Protein AF-A0A533ZZ21-F1 (afdb_monomer)

Foldseek 3Di:
DDDPDDDPDPDPPVVVVVVVVPDDPCPVVVVVVVVVVVLVVLLVVLVCLQPDDQDPDPDPVVNVVSVVSNVVSCCCVPPVVVVVVVVVVVVVVVVVVVVVVCVVVVVVVVVVVVVVVVVVVVVPPPDD

Mean predicted aligned error: 11.79 Å

Radius of gyration: 27.81 Å; Cα contacts (8 Å, |Δi|>4): 25; chains: 1; bounding box: 72×26×80 Å

Solvent-accessible surface area (backbone atoms only — not comparable to full-atom values): 7578 Å² total; per-residue (Å²): 135,85,83,80,77,80,73,93,70,90,66,57,68,70,57,52,53,52,53,55,71,70,54,61,87,60,55,63,60,54,53,49,51,56,51,51,57,52,47,56,56,49,52,53,51,29,52,50,57,64,68,51,75,83,78,92,60,94,55,66,66,61,52,52,49,54,51,50,53,33,52,52,29,45,48,43,61,73,54,46,47,57,51,54,54,49,52,54,50,52,52,52,52,49,49,54,52,51,52,53,53,49,50,58,52,50,54,50,53,50,53,53,49,52,55,48,56,52,49,58,62,64,69,69,70,87,84,129

Nearest PDB structures (foldseek):
  8i7o-assembly1_B8  TM=4.234E-01  e=5.615E+00  Mus musculus

Sequence (128 aa):
MNHFIFKDTQESINTIVRKVKSLCPADFSIALDHFMTMQCLSQAKAIALLLQKNIDYKLKEIKMLQTRMRGIARSYLDEYIPKILSLLTDINSFYNFFLSFYRDIYELIHSLNEISDENEKNGSIDNL

pLDDT: mean 80.23, std 16.85, range [33.91, 97.81]

Secondary structure (DSSP, 8-state):
------------HHHHHHHHHH--HHHHHHHHHHHHHHHHHHHHHHHHHHHSPP---S-HHHHHHHHHHHHHHHHIIIIIHHHHHHHHHHHHHHHHHHHHHHHHHHHHHHHHHHHHHHHHHHTTS---

Structure (mmCIF, N/CA/C/O backbone):
data_AF-A0A533ZZ21-F1
#
_entry.id   AF-A0A533ZZ21-F1
#
loop_
_atom_site.group_PDB
_atom_site.id
_atom_site.type_symbol
_atom_site.label_atom_id
_atom_site.label_alt_id
_atom_site.label_comp_id
_atom_site.label_asym_id
_atom_site.label_entity_id
_atom_site.label_seq_id
_atom_site.pdbx_PDB_ins_code
_atom_site.Cartn_x
_atom_site.Cartn_y
_atom_site.Cartn_z
_atom_site.occupancy
_atom_site.B_iso_or_equiv
_atom_site.auth_seq_id
_atom_site.auth_comp_id
_atom_site.auth_asym_id
_atom_site.auth_atom_id
_atom_site.pdbx_PDB_model_num
ATOM 1 N N . MET A 1 1 ? -5.505 -8.942 -19.315 1.00 33.91 1 MET A N 1
ATOM 2 C CA . MET A 1 1 ? -4.516 -8.454 -20.300 1.00 33.91 1 MET A CA 1
ATOM 3 C C . MET A 1 1 ? -4.644 -6.936 -20.347 1.00 33.91 1 MET A C 1
ATOM 5 O O . MET A 1 1 ? -5.588 -6.446 -20.947 1.00 33.91 1 MET A O 1
ATOM 9 N N . ASN A 1 2 ? -3.788 -6.194 -19.638 1.00 35.72 2 ASN A N 1
ATOM 10 C CA . ASN A 1 2 ? -3.772 -4.730 -19.733 1.00 35.72 2 ASN A CA 1
ATOM 11 C C . ASN A 1 2 ? -2.890 -4.349 -20.925 1.00 35.72 2 ASN A C 1
ATOM 13 O O . ASN A 1 2 ? -1.691 -4.620 -20.922 1.00 35.72 2 ASN A O 1
ATOM 17 N N . HIS A 1 3 ? -3.495 -3.787 -21.970 1.00 37.44 3 HIS A N 1
ATOM 18 C CA . HIS A 1 3 ? -2.776 -3.251 -23.122 1.00 37.44 3 HIS A CA 1
ATOM 19 C C . HIS A 1 3 ? -2.144 -1.914 -22.739 1.00 37.44 3 HIS A C 1
ATOM 21 O O . HIS A 1 3 ? -2.774 -0.862 -22.833 1.00 37.44 3 HIS A O 1
ATOM 27 N N . PHE A 1 4 ? -0.889 -1.953 -22.298 1.00 44.44 4 PHE A N 1
ATOM 28 C CA . PHE A 1 4 ? -0.063 -0.755 -22.264 1.00 44.44 4 PHE A CA 1
ATOM 29 C C . PHE A 1 4 ? 0.295 -0.388 -23.706 1.00 44.44 4 PHE A C 1
ATOM 31 O O . PHE A 1 4 ? 1.156 -1.000 -24.330 1.00 44.44 4 PHE A O 1
ATOM 38 N N . ILE A 1 5 ? -0.428 0.588 -24.254 1.00 42.19 5 ILE A N 1
ATOM 39 C CA . ILE A 1 5 ? -0.111 1.201 -25.543 1.00 42.19 5 ILE A CA 1
ATOM 40 C C . ILE A 1 5 ? 1.055 2.159 -25.294 1.00 42.19 5 ILE A C 1
ATOM 42 O O . ILE A 1 5 ? 0.864 3.248 -24.748 1.00 42.19 5 ILE A O 1
ATOM 46 N N . PHE A 1 6 ? 2.266 1.752 -25.671 1.00 47.81 6 PHE A N 1
ATOM 47 C CA . PHE A 1 6 ? 3.399 2.667 -25.736 1.00 47.81 6 PHE A CA 1
ATOM 48 C C . PHE A 1 6 ? 3.134 3.648 -26.879 1.00 47.81 6 PHE A C 1
ATOM 50 O O . PHE A 1 6 ? 3.121 3.271 -28.048 1.00 47.81 6 PHE A O 1
ATOM 57 N N . LYS A 1 7 ? 2.840 4.906 -26.537 1.00 46.84 7 LYS A N 1
ATOM 58 C CA . LYS A 1 7 ? 2.816 5.981 -27.530 1.00 46.84 7 LYS A CA 1
ATOM 59 C C . LYS A 1 7 ? 4.227 6.142 -28.075 1.00 46.84 7 LYS A C 1
ATOM 61 O O . LYS A 1 7 ? 5.172 6.232 -27.297 1.00 46.84 7 LYS A O 1
ATOM 66 N N . ASP A 1 8 ? 4.332 6.214 -29.393 1.00 50.22 8 ASP A N 1
ATOM 67 C CA . ASP A 1 8 ? 5.576 6.516 -30.082 1.00 50.22 8 ASP A CA 1
ATOM 68 C C . ASP A 1 8 ? 5.926 7.988 -29.820 1.00 50.22 8 ASP A C 1
ATOM 70 O O . ASP A 1 8 ? 5.471 8.912 -30.495 1.00 50.22 8 ASP A O 1
ATOM 74 N N . THR A 1 9 ? 6.615 8.231 -28.710 1.00 56.47 9 THR A N 1
ATOM 75 C CA . THR A 1 9 ? 7.111 9.550 -28.334 1.00 56.47 9 THR A CA 1
ATOM 76 C C . THR A 1 9 ? 8.595 9.575 -28.642 1.00 56.47 9 THR A C 1
ATOM 78 O O . THR A 1 9 ? 9.405 9.173 -27.807 1.00 56.47 9 THR A O 1
ATOM 81 N N . GLN A 1 10 ? 8.956 10.058 -29.834 1.00 59.94 10 GLN A N 1
ATOM 82 C CA . GLN A 1 10 ? 10.326 10.472 -30.148 1.00 59.94 10 GLN A CA 1
ATOM 83 C C . GLN A 1 10 ? 10.685 11.707 -29.309 1.00 59.94 10 GLN A C 1
ATOM 85 O O . GLN A 1 10 ? 10.701 12.845 -29.776 1.00 59.94 10 GLN A O 1
ATOM 90 N N . GLU A 1 11 ? 10.920 11.488 -28.020 1.00 70.12 11 GLU A N 1
ATOM 91 C CA . GLU A 1 11 ? 11.514 12.478 -27.138 1.00 70.12 11 GLU A CA 1
ATOM 92 C C . GLU A 1 11 ? 13.015 12.548 -27.442 1.00 70.12 11 GLU A C 1
ATOM 94 O O . GLU A 1 11 ? 13.660 11.533 -27.707 1.00 70.12 11 GLU A O 1
ATOM 99 N N . SER A 1 12 ? 13.596 13.750 -27.431 1.00 76.31 12 SER A N 1
ATOM 100 C CA . SER A 1 12 ? 15.027 13.878 -27.712 1.00 76.31 12 SER A CA 1
ATOM 101 C C . SER A 1 12 ? 15.856 13.112 -26.672 1.00 76.31 12 SER A C 1
ATOM 103 O O . SER A 1 12 ? 15.548 13.148 -25.476 1.00 76.31 12 SER A O 1
ATOM 105 N N . ILE A 1 13 ? 16.956 12.484 -27.100 1.00 73.75 13 ILE A N 1
ATOM 106 C CA . ILE A 1 13 ? 17.881 11.753 -26.211 1.00 73.75 13 ILE A CA 1
ATOM 107 C C . ILE A 1 13 ? 18.331 12.638 -25.037 1.00 73.75 13 ILE A C 1
ATOM 109 O O . ILE A 1 13 ? 18.374 12.192 -23.893 1.00 73.75 13 ILE A O 1
ATOM 113 N N . ASN A 1 14 ? 18.585 13.925 -25.288 1.00 73.12 14 ASN A N 1
ATOM 114 C CA . ASN A 1 14 ? 18.980 14.887 -24.257 1.00 73.12 14 ASN A CA 1
ATOM 115 C C . ASN A 1 14 ? 17.899 15.097 -23.184 1.00 73.12 14 ASN A C 1
ATOM 117 O O . ASN A 1 14 ? 18.227 15.309 -22.013 1.00 73.12 14 ASN A O 1
ATOM 121 N N . THR A 1 15 ? 16.622 15.031 -23.564 1.00 81.19 15 THR A N 1
ATOM 122 C CA . THR A 1 15 ? 15.489 15.099 -22.631 1.00 81.19 15 THR A CA 1
ATOM 123 C C . THR A 1 15 ? 15.433 13.844 -21.764 1.00 81.19 15 THR A C 1
ATOM 125 O O . THR A 1 15 ? 15.334 13.951 -20.541 1.00 81.19 15 THR A O 1
ATOM 128 N N . ILE A 1 16 ? 15.593 12.668 -22.377 1.00 78.06 16 ILE A N 1
ATOM 129 C CA . ILE A 1 16 ? 15.607 11.373 -21.683 1.00 78.06 16 ILE A CA 1
ATOM 130 C C . ILE A 1 16 ? 16.764 11.314 -20.678 1.00 78.06 16 ILE A C 1
ATOM 132 O O . ILE A 1 16 ? 16.544 11.035 -19.501 1.00 78.06 16 ILE A O 1
ATOM 136 N N . VAL A 1 17 ? 17.985 11.659 -21.099 1.00 77.06 17 VAL A N 1
ATOM 137 C CA . VAL A 1 17 ? 19.176 11.664 -20.232 1.00 77.06 17 VAL A CA 1
ATOM 138 C C . VAL A 1 17 ? 18.995 12.609 -19.047 1.00 77.06 17 VAL A C 1
ATOM 140 O O . VAL A 1 17 ? 19.338 12.256 -17.920 1.00 77.06 17 VAL A O 1
ATOM 143 N N . ARG A 1 18 ? 18.438 13.804 -19.272 1.00 80.56 18 ARG A N 1
ATOM 144 C CA . ARG A 1 18 ? 18.164 14.763 -18.193 1.00 80.56 18 ARG A CA 1
ATOM 145 C C . ARG A 1 18 ? 17.153 14.209 -17.192 1.00 80.56 18 ARG A C 1
ATOM 147 O O . ARG A 1 18 ? 17.370 14.329 -15.991 1.00 80.56 18 ARG A O 1
ATOM 154 N N . LYS A 1 19 ? 16.088 13.577 -17.687 1.00 84.25 19 LYS A N 1
ATOM 155 C CA . LYS A 1 19 ? 15.053 12.954 -16.860 1.00 84.25 19 LYS A CA 1
ATOM 156 C C . LYS A 1 19 ? 15.621 11.803 -16.030 1.00 84.25 19 LYS A C 1
ATOM 158 O O . LYS A 1 19 ? 15.430 11.796 -14.821 1.00 84.25 19 LYS A O 1
ATOM 163 N N . VAL A 1 20 ? 16.394 10.900 -16.631 1.00 81.81 20 VAL A N 1
ATOM 164 C CA . VAL A 1 20 ? 17.051 9.795 -15.908 1.00 81.81 20 VAL A CA 1
ATOM 165 C C . VAL A 1 20 ? 18.025 10.322 -14.855 1.00 81.81 20 VAL A C 1
ATOM 167 O O . VAL A 1 20 ? 17.972 9.881 -13.716 1.00 81.81 20 VAL A O 1
ATOM 170 N N . LYS A 1 21 ? 18.856 11.320 -15.186 1.00 80.62 21 LYS A N 1
ATOM 171 C CA . LYS A 1 21 ? 19.786 11.937 -14.221 1.00 80.62 21 LYS A CA 1
ATOM 172 C C . LYS A 1 21 ? 19.084 12.643 -13.060 1.00 80.62 21 LYS A C 1
ATOM 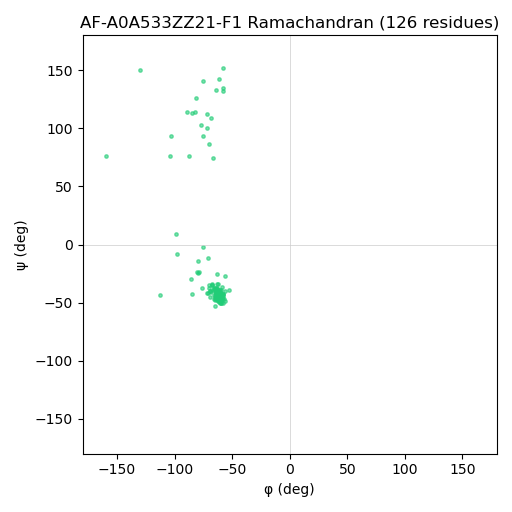174 O O . LYS A 1 21 ? 19.687 12.796 -12.005 1.00 80.62 21 LYS A O 1
ATOM 179 N N . SER A 1 22 ? 17.845 13.097 -13.257 1.00 83.44 22 SER A N 1
ATOM 180 C CA . SER A 1 22 ? 17.041 13.694 -12.186 1.00 83.44 22 SER A CA 1
ATOM 181 C C . SER A 1 22 ? 16.388 12.665 -11.259 1.00 83.44 22 SER A C 1
ATOM 183 O O . SER A 1 22 ? 15.919 13.042 -10.191 1.00 83.44 22 SER A O 1
ATOM 185 N N . LEU A 1 23 ? 16.355 11.384 -11.643 1.00 84.38 23 LEU A N 1
ATOM 186 C CA . LEU A 1 23 ? 15.819 10.308 -10.816 1.00 84.38 23 LEU A CA 1
ATOM 187 C C . LEU A 1 23 ? 16.940 9.740 -9.944 1.00 84.38 23 LEU A C 1
ATOM 189 O O . LEU A 1 23 ? 17.882 9.131 -10.451 1.00 84.38 23 LEU A O 1
ATOM 193 N N . CYS A 1 24 ? 16.837 9.905 -8.627 1.00 84.00 24 CYS A N 1
ATOM 194 C CA . CYS A 1 24 ? 17.720 9.205 -7.705 1.00 84.00 24 CYS A CA 1
ATOM 195 C C . CYS A 1 24 ? 17.195 7.772 -7.492 1.00 84.00 24 CYS A C 1
ATOM 197 O O . CYS A 1 24 ? 16.038 7.603 -7.095 1.00 84.00 24 CYS A O 1
ATOM 199 N N . PRO A 1 25 ? 18.020 6.725 -7.697 1.00 80.19 25 PRO A N 1
ATOM 200 C CA . PRO A 1 25 ? 17.596 5.338 -7.491 1.00 80.19 25 PRO A CA 1
ATOM 201 C C . PRO A 1 25 ? 17.064 5.045 -6.079 1.00 80.19 25 PRO A C 1
ATOM 203 O O . PRO A 1 25 ? 16.248 4.144 -5.904 1.00 80.19 25 PRO A O 1
ATOM 206 N N . ALA A 1 26 ? 17.508 5.804 -5.070 1.00 85.56 26 ALA A N 1
ATOM 207 C CA . ALA A 1 26 ? 17.115 5.601 -3.679 1.00 85.56 26 ALA A CA 1
ATOM 208 C C . ALA A 1 26 ? 15.735 6.191 -3.328 1.00 85.56 26 ALA A C 1
ATOM 210 O O . ALA A 1 26 ? 15.097 5.703 -2.394 1.00 85.56 26 ALA A O 1
ATOM 211 N N . ASP A 1 27 ? 15.253 7.199 -4.065 1.00 85.81 27 ASP A N 1
ATOM 212 C CA . ASP A 1 27 ? 14.062 7.975 -3.679 1.00 85.81 27 ASP A CA 1
ATOM 213 C C . ASP A 1 27 ? 12.814 7.098 -3.560 1.00 85.81 27 ASP A C 1
ATOM 215 O O . ASP A 1 27 ? 12.048 7.221 -2.604 1.00 85.81 27 ASP A O 1
ATOM 219 N N . PHE A 1 28 ? 12.629 6.169 -4.503 1.00 84.19 28 PHE A N 1
ATOM 220 C CA . PHE A 1 28 ? 11.479 5.269 -4.491 1.00 84.19 28 PHE A CA 1
ATOM 221 C C . PHE A 1 28 ? 11.501 4.329 -3.280 1.00 84.19 28 PHE A C 1
ATOM 223 O O . PHE A 1 28 ? 10.488 4.189 -2.596 1.00 84.19 28 PHE A O 1
ATOM 230 N N . SER A 1 29 ? 12.654 3.722 -2.977 1.00 84.06 29 SER A N 1
ATOM 231 C CA . SER A 1 29 ? 12.780 2.803 -1.839 1.00 84.06 29 SER A CA 1
ATOM 232 C C . SER A 1 29 ? 12.555 3.518 -0.508 1.00 84.06 29 SER A C 1
ATOM 234 O O . SER A 1 29 ? 11.877 2.978 0.361 1.00 84.06 29 SER A O 1
ATOM 236 N N . ILE A 1 30 ? 13.090 4.734 -0.355 1.00 89.00 30 ILE A N 1
ATOM 237 C CA . ILE A 1 30 ? 12.921 5.544 0.860 1.00 89.00 30 ILE A CA 1
ATOM 238 C C . ILE A 1 30 ? 11.450 5.932 1.041 1.00 89.00 30 ILE A C 1
ATOM 240 O O . ILE A 1 30 ? 10.892 5.773 2.128 1.00 89.00 30 ILE A O 1
ATOM 244 N N . ALA A 1 31 ? 10.803 6.419 -0.022 1.00 88.31 31 ALA A N 1
ATOM 245 C CA . ALA A 1 31 ? 9.398 6.807 0.028 1.00 88.31 31 ALA A CA 1
ATOM 246 C C . ALA A 1 31 ? 8.487 5.610 0.348 1.00 88.31 31 ALA A C 1
ATOM 248 O O . ALA A 1 31 ? 7.560 5.738 1.153 1.00 88.31 31 ALA A O 1
ATOM 249 N N . LEU A 1 32 ? 8.768 4.447 -0.247 1.00 88.62 32 LEU A N 1
ATOM 250 C CA . LEU A 1 32 ? 8.014 3.222 -0.006 1.00 88.62 32 LEU A CA 1
ATOM 251 C C . LEU A 1 32 ? 8.180 2.724 1.435 1.00 88.62 32 LEU A C 1
ATOM 253 O O . LEU A 1 32 ? 7.179 2.429 2.085 1.00 88.62 32 LEU A O 1
ATOM 257 N N . ASP A 1 33 ? 9.405 2.675 1.958 1.00 88.88 33 ASP A N 1
ATOM 258 C CA . ASP A 1 33 ? 9.671 2.232 3.332 1.00 88.88 33 ASP A CA 1
ATOM 259 C C . ASP A 1 33 ? 8.996 3.141 4.373 1.00 88.88 33 ASP A C 1
ATOM 261 O O . ASP A 1 33 ? 8.302 2.672 5.286 1.00 88.88 33 ASP A O 1
ATOM 265 N N . HIS A 1 34 ? 9.093 4.460 4.174 1.00 91.19 34 HIS A N 1
ATOM 266 C CA . HIS A 1 34 ? 8.396 5.436 5.007 1.00 91.19 34 HIS A CA 1
ATOM 267 C C . HIS A 1 34 ? 6.876 5.223 4.975 1.00 91.19 34 HIS A C 1
ATOM 269 O O . HIS A 1 34 ? 6.221 5.178 6.022 1.00 91.19 34 HIS A O 1
ATOM 275 N N . PHE A 1 35 ? 6.308 5.048 3.778 1.00 90.19 35 PHE A N 1
ATOM 276 C CA . PHE A 1 35 ? 4.882 4.794 3.610 1.00 90.19 35 PHE A CA 1
ATOM 277 C C . PHE A 1 35 ? 4.444 3.509 4.327 1.00 90.19 35 PHE A C 1
ATOM 279 O O . PHE A 1 35 ? 3.469 3.538 5.084 1.00 90.19 35 PHE A O 1
ATOM 286 N N . MET A 1 36 ? 5.176 2.407 4.150 1.00 87.62 36 MET A N 1
ATOM 287 C CA . MET A 1 36 ? 4.854 1.111 4.757 1.00 87.62 36 MET A CA 1
ATOM 288 C C . MET A 1 36 ? 4.937 1.148 6.284 1.00 87.62 36 MET A C 1
ATOM 290 O O . MET A 1 36 ? 4.021 0.673 6.959 1.00 87.62 36 MET A O 1
ATOM 294 N N . THR A 1 37 ? 5.964 1.796 6.837 1.00 89.12 37 THR A N 1
ATOM 295 C CA . THR A 1 37 ? 6.098 2.000 8.289 1.00 89.12 37 THR A CA 1
ATOM 296 C C . THR A 1 37 ? 4.887 2.739 8.865 1.00 89.12 37 THR A C 1
ATOM 298 O O . THR A 1 37 ? 4.329 2.346 9.897 1.00 89.12 37 THR A O 1
ATOM 301 N N . MET A 1 38 ? 4.417 3.777 8.168 1.00 91.00 38 MET A N 1
ATOM 302 C CA . MET A 1 38 ? 3.231 4.532 8.574 1.00 91.00 38 MET A CA 1
ATOM 303 C C . MET A 1 38 ? 1.942 3.702 8.480 1.00 91.00 38 MET A C 1
ATOM 305 O O . MET A 1 38 ? 1.065 3.849 9.342 1.00 91.00 38 MET A O 1
ATOM 309 N N . GLN A 1 39 ? 1.816 2.807 7.492 1.00 92.31 39 GLN A N 1
ATOM 310 C CA . GLN A 1 39 ? 0.657 1.910 7.388 1.00 92.31 39 GLN A CA 1
ATOM 311 C C . GLN A 1 39 ? 0.600 0.904 8.544 1.00 92.31 39 GLN A C 1
ATOM 313 O O . GLN A 1 39 ? -0.464 0.747 9.145 1.00 92.31 39 GLN A O 1
ATOM 318 N N . CYS A 1 40 ? 1.725 0.290 8.926 1.00 89.19 40 CYS A N 1
ATOM 319 C CA . CYS A 1 40 ? 1.783 -0.645 10.058 1.00 89.19 40 CYS A CA 1
ATOM 320 C C . CYS A 1 40 ? 1.266 -0.006 11.358 1.00 89.19 40 CYS A C 1
ATOM 322 O O . CYS A 1 40 ? 0.399 -0.558 12.043 1.00 89.19 40 CYS A O 1
ATOM 324 N N . LEU A 1 41 ? 1.741 1.204 11.674 1.00 92.38 41 LEU A N 1
ATOM 325 C CA . LEU A 1 41 ? 1.292 1.935 12.860 1.00 92.38 41 LEU A CA 1
ATOM 326 C C . LEU A 1 41 ? -0.197 2.309 12.780 1.00 92.38 41 LEU A C 1
ATOM 328 O O . LEU A 1 41 ? -0.910 2.280 13.787 1.00 92.38 41 LEU A O 1
ATOM 332 N N . SER A 1 42 ? -0.674 2.673 11.592 1.00 94.19 42 SER A N 1
ATOM 333 C CA . SER A 1 42 ? -2.063 3.084 11.371 1.00 94.19 42 SER A CA 1
ATOM 334 C C . SER A 1 42 ? -3.035 1.908 11.513 1.00 94.19 42 SER A C 1
ATOM 336 O O . SER A 1 42 ? -4.074 2.053 12.161 1.00 94.19 42 SER A O 1
ATOM 338 N N . GLN A 1 43 ? -2.669 0.723 11.017 1.00 94.88 43 GLN A N 1
ATOM 339 C CA . GLN A 1 43 ? -3.430 -0.515 11.224 1.00 94.88 43 GLN A CA 1
ATOM 340 C C . GLN A 1 43 ? -3.518 -0.886 12.706 1.00 94.88 43 GLN A C 1
ATOM 342 O O . GLN A 1 43 ? -4.612 -1.159 13.204 1.00 94.88 43 GLN A O 1
ATOM 347 N N . ALA A 1 44 ? -2.402 -0.821 13.440 1.00 94.69 44 ALA A N 1
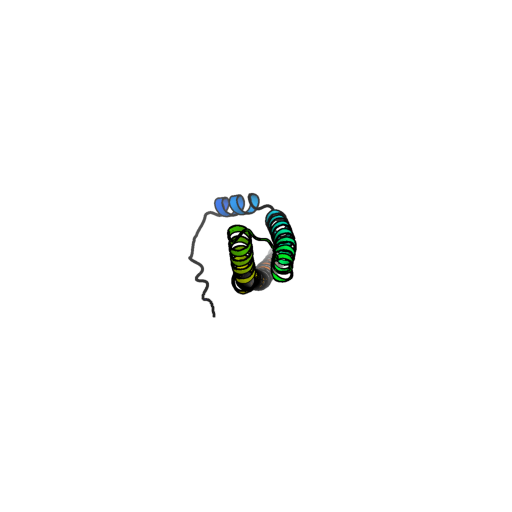ATOM 348 C CA . ALA A 1 44 ? -2.393 -1.100 14.877 1.00 94.69 44 ALA A CA 1
ATOM 349 C C . ALA A 1 44 ? -3.332 -0.156 15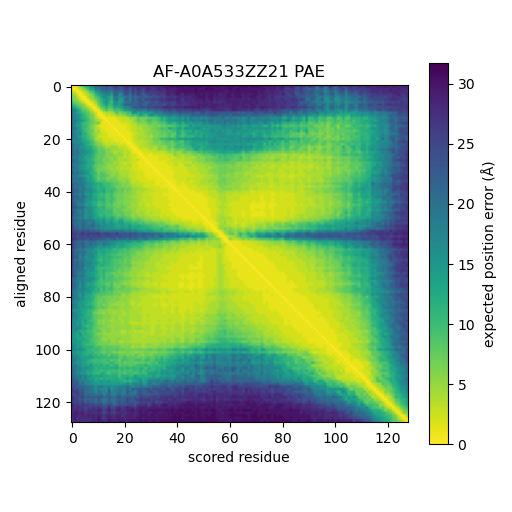.652 1.00 94.69 44 ALA A C 1
ATOM 351 O O . ALA A 1 44 ? -4.109 -0.600 16.501 1.00 94.69 44 ALA A O 1
ATOM 352 N N . LYS A 1 45 ? -3.325 1.143 15.317 1.00 95.81 45 LYS A N 1
ATOM 353 C CA . LYS A 1 45 ? -4.249 2.134 15.897 1.00 95.81 45 LYS A CA 1
ATOM 354 C C . LYS A 1 45 ? -5.709 1.826 15.559 1.00 95.81 45 LYS A C 1
ATOM 356 O O . LYS A 1 45 ? -6.561 1.913 16.442 1.00 95.81 45 LYS A O 1
ATOM 361 N N . ALA A 1 46 ? -6.003 1.452 14.315 1.00 97.31 46 ALA A N 1
ATOM 362 C CA . ALA A 1 46 ? -7.354 1.082 13.898 1.00 97.31 46 ALA A CA 1
ATOM 363 C C . ALA A 1 46 ? -7.865 -0.140 14.678 1.00 97.31 46 ALA A C 1
ATOM 365 O O . ALA A 1 46 ? -8.955 -0.089 15.248 1.00 97.31 46 ALA A O 1
ATOM 366 N N . ILE A 1 47 ? -7.050 -1.192 14.799 1.00 96.81 47 ILE A N 1
ATOM 367 C CA . ILE A 1 47 ? -7.372 -2.388 15.593 1.00 96.81 47 ILE A CA 1
ATOM 368 C C . ILE A 1 47 ? -7.621 -2.016 17.061 1.00 96.81 47 ILE A C 1
ATOM 370 O O . ILE A 1 47 ? -8.630 -2.427 17.635 1.00 96.81 47 ILE A O 1
ATOM 374 N N . ALA A 1 48 ? -6.764 -1.184 17.659 1.00 96.94 48 ALA A N 1
ATOM 375 C CA . ALA A 1 48 ? -6.933 -0.738 19.041 1.00 96.94 48 ALA A CA 1
ATOM 376 C C . ALA A 1 48 ? -8.277 -0.016 19.265 1.00 96.94 48 ALA A C 1
ATOM 378 O O . ALA A 1 48 ? -8.970 -0.296 20.243 1.00 96.94 48 ALA A O 1
ATOM 379 N N . LEU A 1 49 ? -8.697 0.856 18.339 1.00 96.19 49 LEU A N 1
ATOM 380 C CA . LEU A 1 49 ? -9.997 1.540 18.413 1.00 96.19 49 LEU A CA 1
ATOM 381 C C . LEU A 1 49 ? -11.190 0.573 18.356 1.00 96.19 49 LEU A C 1
ATOM 383 O O . LEU A 1 49 ? -12.224 0.823 18.987 1.00 96.19 49 LEU A O 1
ATOM 387 N N . LEU A 1 50 ? -11.057 -0.523 17.607 1.00 96.19 50 LEU A N 1
ATOM 388 C CA . LEU A 1 50 ? -12.094 -1.547 17.486 1.00 96.19 50 LEU A CA 1
ATOM 389 C C . LEU A 1 50 ? -12.173 -2.449 18.721 1.00 96.19 50 LEU A C 1
ATOM 391 O O . LEU A 1 50 ? -13.280 -2.795 19.132 1.00 96.19 50 LEU A O 1
ATOM 395 N N . LEU A 1 51 ? -11.030 -2.787 19.324 1.00 96.00 51 LEU A N 1
ATOM 396 C CA . LEU A 1 51 ? -10.952 -3.649 20.510 1.00 96.00 51 LEU A CA 1
ATOM 397 C C . LEU A 1 51 ? -11.251 -2.915 21.822 1.00 96.00 51 LEU A C 1
ATOM 399 O O . LEU A 1 51 ? -11.645 -3.545 22.806 1.00 96.00 51 LEU A O 1
ATOM 403 N N . GLN A 1 52 ? -11.071 -1.594 21.857 1.00 93.44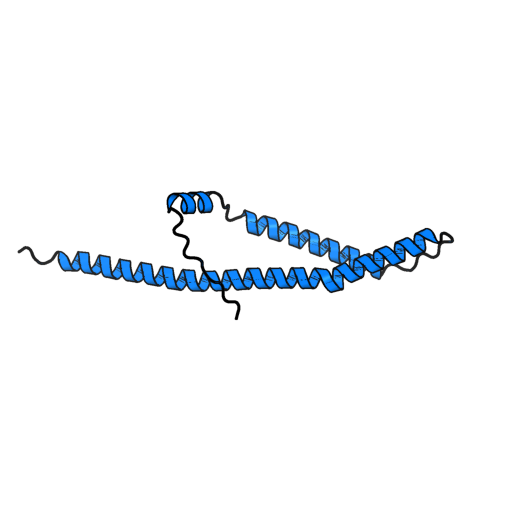 52 GLN A N 1
ATOM 404 C CA . GLN A 1 52 ? -11.316 -0.802 23.058 1.00 93.44 52 GLN A CA 1
ATOM 405 C C . GLN A 1 52 ? -12.760 -0.977 23.540 1.00 93.44 52 GLN A C 1
ATOM 407 O O . GLN A 1 52 ? -13.700 -0.836 22.757 1.00 93.44 52 GLN A O 1
ATOM 412 N N . LYS A 1 53 ? -12.957 -1.226 24.842 1.00 91.25 53 LYS A N 1
ATOM 413 C CA . LYS A 1 53 ? -14.294 -1.373 25.445 1.00 91.25 53 LYS A CA 1
ATOM 414 C C . LYS A 1 53 ? -15.153 -0.122 25.232 1.00 91.25 53 LYS A C 1
ATOM 416 O O . LYS A 1 53 ? -14.647 0.994 25.110 1.00 91.25 53 LYS A O 1
ATOM 421 N N . ASN A 1 54 ? -16.473 -0.308 25.194 1.00 87.75 54 ASN A N 1
ATOM 422 C CA . ASN A 1 54 ? -17.409 0.816 25.145 1.00 87.75 54 ASN A CA 1
ATOM 423 C C . ASN A 1 54 ? -17.189 1.730 26.350 1.00 87.75 54 ASN A C 1
ATOM 425 O O . ASN A 1 54 ? -17.060 1.250 27.476 1.00 87.75 54 ASN A O 1
ATOM 429 N N . ILE A 1 55 ? -17.147 3.038 26.104 1.00 85.69 55 ILE A N 1
ATOM 430 C CA . ILE A 1 55 ? -17.004 4.016 27.176 1.00 85.69 55 ILE A CA 1
ATOM 431 C C . ILE A 1 55 ? -18.324 4.065 27.945 1.00 85.69 55 ILE A C 1
ATOM 433 O O . ILE A 1 55 ? -19.350 4.515 27.423 1.00 85.69 55 ILE A O 1
ATOM 437 N N . ASP A 1 56 ? -18.290 3.611 29.194 1.00 79.56 56 ASP A N 1
ATOM 438 C CA . ASP A 1 56 ? -19.415 3.732 30.113 1.00 79.56 56 ASP A CA 1
ATOM 439 C C . ASP A 1 56 ? -19.349 5.075 30.846 1.00 79.56 56 ASP A C 1
ATOM 441 O O . ASP A 1 56 ? -18.895 5.194 31.980 1.00 79.56 56 ASP A O 1
ATOM 445 N N . TYR A 1 57 ? -19.716 6.132 30.125 1.00 75.12 57 TYR A N 1
ATOM 446 C CA . TYR A 1 57 ? -19.755 7.492 30.652 1.00 75.12 57 TYR A CA 1
ATOM 447 C C . TYR A 1 57 ? -21.105 8.144 30.332 1.00 75.12 57 TYR A C 1
ATOM 449 O O . TYR A 1 57 ? -21.740 7.830 29.320 1.00 75.12 57 TYR A O 1
ATOM 457 N N . LYS A 1 58 ? -21.564 9.065 31.192 1.00 77.75 58 LYS A N 1
ATOM 458 C CA . LYS A 1 58 ? -22.893 9.701 31.079 1.00 77.75 58 LYS A CA 1
ATOM 459 C C . LYS A 1 58 ? -23.023 10.691 29.905 1.00 77.75 58 LYS A C 1
ATOM 461 O O . LYS A 1 58 ? -24.135 11.080 29.565 1.00 77.75 58 LYS A O 1
ATOM 466 N N . LEU A 1 59 ? -21.921 11.068 29.248 1.00 82.69 59 LEU A N 1
ATOM 467 C CA . LEU A 1 59 ? -21.919 11.959 28.078 1.00 82.69 59 LEU A CA 1
ATOM 468 C C . LEU A 1 59 ? -22.238 11.192 26.790 1.00 82.69 59 LEU A C 1
ATOM 470 O O . LEU A 1 59 ? -21.443 10.385 26.303 1.00 82.69 59 LEU A O 1
ATOM 474 N N . LYS A 1 60 ? -23.389 11.514 26.195 1.00 86.00 60 LYS A N 1
ATOM 475 C CA . LYS A 1 60 ? -23.847 10.982 24.903 1.00 86.00 60 LYS A CA 1
ATOM 476 C C . LYS A 1 60 ? -22.865 11.272 23.758 1.00 86.00 60 LYS A C 1
ATOM 478 O O . LYS A 1 60 ? -22.656 10.414 22.904 1.00 86.00 60 LYS A O 1
ATOM 483 N N . GLU A 1 61 ? -22.230 12.441 23.769 1.00 90.62 61 GLU A N 1
ATOM 484 C CA . GLU A 1 61 ? -21.285 12.881 22.733 1.00 90.62 61 GLU A CA 1
ATOM 485 C C . GLU A 1 61 ? -20.062 11.963 22.622 1.00 90.62 61 GLU A C 1
ATOM 487 O O . GLU A 1 61 ? -19.666 11.589 21.520 1.00 90.62 61 GLU A O 1
ATOM 492 N N . ILE A 1 62 ? -19.519 11.509 23.757 1.00 89.12 62 ILE A N 1
ATOM 493 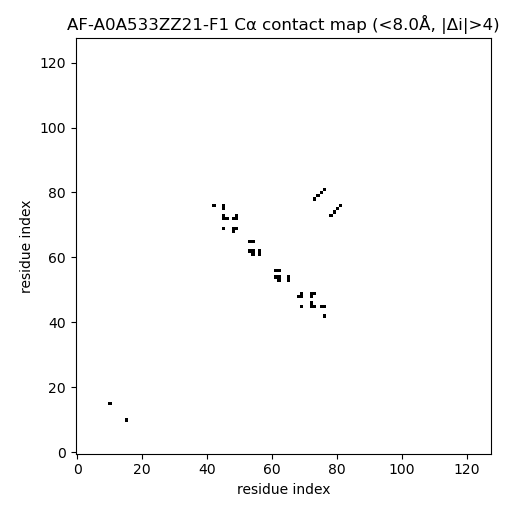C CA . ILE A 1 62 ? -18.358 10.608 23.788 1.00 89.12 62 ILE A CA 1
ATOM 494 C C . ILE A 1 62 ? -18.705 9.250 23.158 1.00 89.12 62 ILE A C 1
ATOM 496 O O . ILE A 1 62 ? -17.914 8.694 22.395 1.00 89.12 62 ILE A O 1
ATOM 500 N N . LYS A 1 63 ? -19.917 8.733 23.405 1.00 89.69 63 LYS A N 1
ATOM 501 C CA . LYS A 1 63 ? -20.397 7.479 22.796 1.00 89.69 63 LYS A CA 1
ATOM 502 C C . LYS A 1 63 ? -20.584 7.611 21.280 1.00 89.69 63 LYS A C 1
ATOM 504 O O . LYS A 1 63 ? -20.237 6.695 20.527 1.00 89.69 63 LYS A O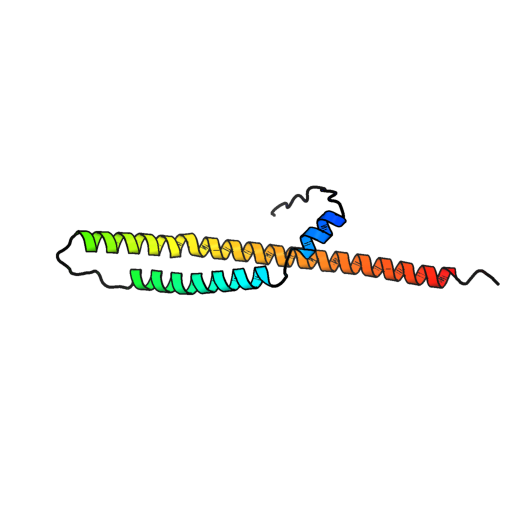 1
ATOM 509 N N . MET A 1 64 ? -21.090 8.757 20.820 1.00 92.19 64 MET A N 1
ATOM 510 C CA . MET A 1 64 ? -21.191 9.057 19.387 1.00 92.19 64 MET A CA 1
ATOM 511 C C . MET A 1 64 ? -19.807 9.144 18.736 1.00 92.19 64 MET A C 1
ATOM 513 O O . MET A 1 64 ? -19.594 8.550 17.677 1.00 92.19 64 MET A O 1
ATOM 517 N N . LEU A 1 65 ? -18.852 9.813 19.388 1.00 94.38 65 LEU A N 1
ATOM 518 C CA . LEU A 1 65 ? -17.479 9.918 18.900 1.00 94.38 65 LEU A CA 1
ATOM 519 C C . LEU A 1 65 ? -16.806 8.543 18.801 1.00 94.38 65 LEU A C 1
ATOM 521 O O . LEU A 1 65 ? -16.238 8.224 17.758 1.00 94.38 65 LEU A O 1
ATOM 525 N N . GLN A 1 66 ? -16.939 7.696 19.827 1.00 94.31 66 GLN A N 1
ATOM 526 C CA . GLN A 1 66 ? -16.408 6.329 19.804 1.00 94.31 66 GLN A CA 1
ATOM 527 C C . GLN A 1 66 ? -16.983 5.517 18.633 1.00 94.31 66 GLN A C 1
ATOM 529 O O . GLN A 1 66 ? -16.245 4.82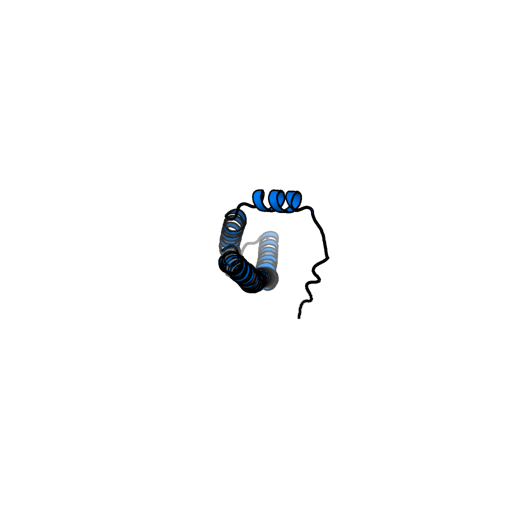8 17.929 1.00 94.31 66 GLN A O 1
ATOM 534 N N . THR A 1 67 ? -18.289 5.630 18.387 1.00 94.00 67 THR A N 1
ATOM 535 C CA . THR A 1 67 ? -18.952 4.949 17.264 1.00 94.00 67 THR A CA 1
ATOM 536 C C . THR A 1 67 ? -18.404 5.432 15.921 1.00 94.00 67 THR A C 1
ATOM 538 O O . THR A 1 67 ? -18.050 4.615 15.070 1.00 94.00 67 THR A O 1
ATOM 541 N N . ARG A 1 68 ? -18.260 6.752 15.748 1.00 96.62 68 ARG A N 1
ATOM 542 C CA . ARG A 1 68 ? -17.703 7.347 14.526 1.00 96.62 68 ARG A CA 1
ATOM 543 C C . ARG A 1 68 ? -16.261 6.904 14.284 1.00 96.62 68 ARG A C 1
ATOM 545 O O . ARG A 1 68 ? -15.933 6.505 13.170 1.00 96.62 68 ARG A O 1
ATOM 552 N N . MET A 1 69 ? -15.417 6.932 15.315 1.00 96.56 69 MET A N 1
ATOM 553 C CA . MET A 1 69 ? -14.019 6.501 15.213 1.00 96.56 69 MET A CA 1
ATOM 554 C C . MET A 1 69 ? -13.900 5.033 14.804 1.00 96.56 69 MET A C 1
ATOM 556 O O . MET A 1 69 ? -13.081 4.703 13.952 1.00 96.56 69 MET A O 1
ATOM 560 N N . ARG A 1 70 ? -14.749 4.155 15.350 1.00 97.25 70 ARG A N 1
ATOM 561 C CA . ARG A 1 70 ? -14.789 2.746 14.933 1.00 97.25 70 ARG A CA 1
ATOM 562 C C . ARG A 1 70 ? -15.264 2.569 13.495 1.00 97.25 70 ARG A C 1
ATOM 564 O O . ARG A 1 70 ? -14.732 1.714 12.799 1.00 97.25 70 ARG A O 1
ATOM 571 N N . GLY A 1 71 ? -16.231 3.370 13.045 1.00 97.25 71 GLY A N 1
ATOM 572 C CA . GLY A 1 71 ? -16.660 3.376 11.644 1.00 97.25 71 GLY A CA 1
ATOM 573 C C . GLY A 1 71 ? -15.508 3.714 10.694 1.00 97.25 71 GLY A C 1
ATOM 574 O O . GLY A 1 71 ? -15.273 2.990 9.732 1.00 97.25 71 GLY A O 1
ATOM 575 N N . ILE A 1 72 ? -14.732 4.752 11.022 1.00 97.25 72 ILE A N 1
ATOM 576 C CA . ILE A 1 72 ? -13.539 5.144 10.255 1.00 97.25 72 ILE A CA 1
ATOM 577 C C . ILE A 1 72 ? -12.474 4.039 10.293 1.00 97.25 72 ILE A C 1
ATOM 579 O O . ILE A 1 72 ? -11.921 3.693 9.255 1.00 97.25 72 ILE A O 1
ATOM 583 N N . ALA A 1 73 ? -12.210 3.455 11.467 1.00 97.81 73 ALA A N 1
ATOM 584 C CA . ALA A 1 73 ? -11.236 2.374 11.617 1.00 97.81 73 ALA A CA 1
ATOM 585 C C . ALA A 1 73 ? -11.599 1.133 10.785 1.00 97.81 73 ALA A C 1
ATOM 587 O O . ALA A 1 73 ? -10.711 0.540 10.179 1.00 97.81 73 ALA A O 1
ATOM 588 N N . ARG A 1 74 ? -12.889 0.768 10.710 1.00 97.69 74 ARG A N 1
ATOM 589 C CA . ARG A 1 74 ? -13.357 -0.319 9.833 1.00 97.69 74 ARG A CA 1
ATOM 590 C C . ARG A 1 74 ? -13.152 0.013 8.368 1.00 97.69 74 ARG A C 1
ATOM 592 O O . ARG A 1 74 ? -12.486 -0.747 7.690 1.00 97.69 74 ARG A O 1
ATOM 599 N N . SER A 1 75 ? -13.634 1.167 7.904 1.00 97.00 75 SER A N 1
ATOM 600 C CA . SER A 1 75 ? -13.463 1.560 6.497 1.00 97.00 75 SER A CA 1
ATOM 601 C C . SER A 1 75 ? -11.981 1.581 6.098 1.00 97.00 75 SER A C 1
ATOM 603 O O . SER A 1 75 ? -11.609 1.068 5.046 1.00 97.00 75 SER A O 1
ATOM 605 N N . TYR A 1 76 ? -11.098 2.066 6.978 1.00 96.44 76 TYR A N 1
ATOM 606 C CA . TYR A 1 76 ? -9.654 2.001 6.756 1.00 96.44 76 TYR A CA 1
ATOM 607 C C . TYR A 1 76 ? -9.139 0.563 6.552 1.00 96.44 76 TYR A C 1
ATOM 609 O O . TYR A 1 76 ? -8.445 0.303 5.568 1.00 96.44 76 TYR A O 1
ATOM 617 N N . LEU A 1 77 ? -9.490 -0.371 7.441 1.00 96.56 77 LEU A N 1
ATOM 618 C CA . LEU A 1 77 ? -9.035 -1.765 7.362 1.00 96.56 77 LEU A CA 1
ATOM 619 C C . LEU A 1 77 ? -9.683 -2.546 6.209 1.00 96.56 77 LEU A C 1
ATOM 621 O O . LEU A 1 77 ? -8.987 -3.284 5.517 1.00 96.56 77 LEU A O 1
ATOM 625 N N . ASP A 1 78 ? -10.982 -2.363 5.989 1.00 96.31 78 ASP A N 1
ATOM 626 C CA . ASP A 1 78 ? -11.781 -3.178 5.071 1.00 96.31 78 ASP A CA 1
ATOM 627 C C . ASP A 1 78 ? -11.714 -2.665 3.624 1.00 96.31 78 ASP A C 1
ATOM 629 O O . ASP A 1 78 ? -11.811 -3.450 2.684 1.00 96.31 78 ASP A O 1
ATOM 633 N N . GLU A 1 79 ? -11.533 -1.356 3.416 1.00 95.75 79 GLU A N 1
ATOM 634 C CA . GLU A 1 79 ? -11.559 -0.754 2.077 1.00 95.75 79 GLU A CA 1
ATOM 635 C C . GLU A 1 79 ? -10.203 -0.209 1.634 1.00 95.75 79 GLU A C 1
ATOM 637 O O . GLU A 1 79 ? -9.814 -0.386 0.476 1.00 95.75 79 GLU A O 1
ATOM 642 N N . TYR A 1 80 ? -9.482 0.489 2.516 1.00 93.25 80 TYR A N 1
ATOM 643 C CA . TYR A 1 80 ? -8.263 1.199 2.119 1.00 93.25 80 TYR A CA 1
ATOM 644 C C . TYR A 1 80 ? -7.029 0.299 2.118 1.00 93.25 80 TYR A C 1
ATOM 646 O O . TYR A 1 80 ? -6.258 0.351 1.158 1.00 93.25 80 TYR A O 1
ATOM 654 N N . ILE A 1 81 ? -6.848 -0.556 3.130 1.00 94.19 81 ILE A N 1
ATOM 655 C CA . ILE A 1 81 ? -5.717 -1.497 3.156 1.00 94.19 81 ILE A CA 1
ATOM 656 C C . ILE A 1 81 ? -5.692 -2.408 1.914 1.00 94.19 81 ILE A C 1
ATOM 658 O O . ILE A 1 81 ? -4.638 -2.478 1.276 1.00 94.19 81 ILE A O 1
ATOM 662 N N . PRO A 1 82 ? -6.806 -3.030 1.479 1.00 94.75 82 PRO A N 1
ATOM 663 C CA . PRO A 1 82 ? -6.808 -3.831 0.255 1.00 94.75 82 PRO A CA 1
ATOM 664 C C . PRO A 1 82 ? -6.412 -3.039 -0.996 1.00 94.75 82 PRO A C 1
ATOM 666 O O . PRO A 1 82 ? -5.657 -3.542 -1.826 1.00 94.75 82 PRO A O 1
ATOM 669 N N . LYS A 1 83 ? -6.856 -1.780 -1.122 1.00 94.19 83 LYS A N 1
ATOM 670 C CA . LYS A 1 83 ? -6.482 -0.909 -2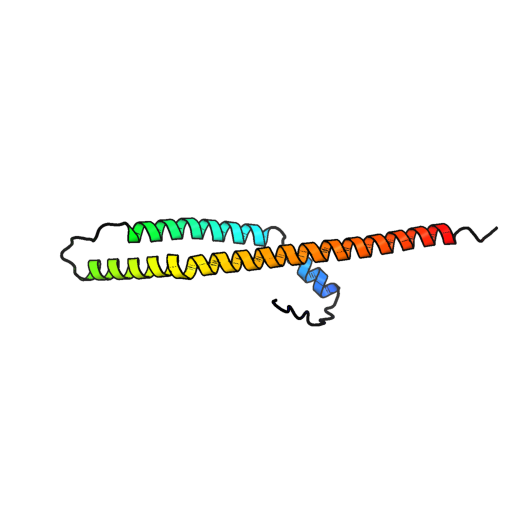.252 1.00 94.19 83 LYS A CA 1
ATOM 671 C C . LYS A 1 83 ? -4.987 -0.596 -2.268 1.00 94.19 83 LYS A C 1
ATOM 673 O O . LYS A 1 83 ? -4.376 -0.621 -3.333 1.00 94.19 83 LYS A O 1
ATOM 678 N N . ILE A 1 84 ? -4.394 -0.338 -1.100 1.00 91.44 84 ILE A N 1
ATOM 679 C CA . ILE A 1 84 ? -2.948 -0.117 -0.969 1.00 91.44 84 ILE A CA 1
ATOM 680 C C . ILE A 1 84 ? -2.180 -1.367 -1.412 1.00 91.44 84 ILE A C 1
ATOM 682 O O . ILE A 1 84 ? -1.257 -1.270 -2.218 1.00 91.44 84 ILE A O 1
ATOM 686 N N . LEU A 1 85 ? -2.584 -2.544 -0.931 1.00 91.62 85 LEU A N 1
ATOM 687 C CA . LEU A 1 85 ? -1.942 -3.813 -1.287 1.00 91.62 85 LEU A CA 1
ATOM 688 C C . LEU A 1 85 ? -2.073 -4.136 -2.784 1.00 91.62 85 LEU A C 1
ATOM 690 O O . LEU A 1 85 ? -1.110 -4.601 -3.396 1.00 91.62 85 LEU A O 1
ATOM 694 N N . SER A 1 86 ? -3.229 -3.843 -3.387 1.00 93.69 86 SER A N 1
ATOM 695 C CA . SER A 1 86 ? -3.432 -3.973 -4.835 1.00 93.69 86 SER A CA 1
ATOM 696 C C . SER A 1 86 ? -2.462 -3.086 -5.613 1.00 93.69 86 SER A C 1
ATOM 698 O O . SER A 1 86 ? -1.773 -3.576 -6.501 1.00 93.69 86 SER A O 1
ATOM 700 N N . LEU A 1 87 ? -2.335 -1.809 -5.237 1.00 91.00 87 LEU A N 1
ATOM 701 C CA . LEU A 1 87 ? -1.421 -0.880 -5.905 1.00 91.00 87 LEU A CA 1
ATOM 702 C C . LEU A 1 87 ? 0.041 -1.347 -5.820 1.00 91.00 87 LEU A C 1
ATOM 704 O O . LEU A 1 87 ? 0.771 -1.277 -6.805 1.00 91.00 87 LEU A O 1
ATOM 708 N N . LEU A 1 88 ? 0.473 -1.850 -4.660 1.00 90.06 88 LEU A N 1
ATOM 709 C CA . LEU A 1 88 ? 1.824 -2.401 -4.497 1.00 90.06 88 LEU A CA 1
ATOM 710 C C . LEU A 1 88 ? 2.050 -3.632 -5.381 1.00 90.06 88 LEU A C 1
ATOM 712 O O . LEU A 1 88 ? 3.125 -3.792 -5.960 1.00 90.06 88 LEU A O 1
ATOM 716 N N . THR A 1 89 ? 1.025 -4.473 -5.522 1.00 91.06 89 THR A N 1
ATOM 717 C CA . THR A 1 89 ? 1.057 -5.635 -6.417 1.00 91.06 89 THR A CA 1
ATOM 718 C C . THR A 1 89 ? 1.182 -5.201 -7.877 1.00 91.06 89 THR A C 1
ATOM 720 O O . THR A 1 89 ? 1.984 -5.777 -8.615 1.00 91.06 89 THR A O 1
ATOM 723 N N . ASP A 1 90 ? 0.455 -4.160 -8.288 1.00 91.25 90 ASP A N 1
ATOM 724 C CA . ASP A 1 90 ? 0.524 -3.609 -9.645 1.00 91.25 90 ASP A CA 1
ATOM 725 C C . ASP A 1 90 ? 1.911 -3.021 -9.946 1.00 91.25 90 ASP A C 1
ATOM 727 O O . ASP A 1 90 ? 2.486 -3.305 -10.999 1.00 91.25 90 ASP A O 1
ATOM 731 N N . ILE A 1 91 ? 2.491 -2.270 -9.001 1.00 88.75 91 ILE A N 1
ATOM 732 C CA . ILE A 1 91 ? 3.851 -1.719 -9.122 1.00 88.75 91 ILE A CA 1
ATOM 733 C C . ILE A 1 91 ? 4.881 -2.843 -9.269 1.00 88.75 91 ILE A C 1
ATOM 735 O O . ILE A 1 91 ? 5.712 -2.805 -10.178 1.00 88.75 91 ILE A O 1
ATOM 739 N N . ASN A 1 92 ? 4.817 -3.863 -8.410 1.00 88.38 92 ASN A N 1
ATOM 740 C CA . ASN A 1 92 ? 5.728 -5.005 -8.474 1.00 88.38 92 ASN A CA 1
ATOM 741 C C . ASN A 1 92 ? 5.579 -5.780 -9.794 1.00 88.38 92 ASN A C 1
ATOM 743 O O . ASN A 1 92 ? 6.567 -6.175 -10.412 1.00 88.38 92 ASN A O 1
ATOM 747 N N . SER A 1 93 ? 4.345 -5.965 -10.262 1.00 86.81 93 SER A N 1
ATOM 748 C CA . SER A 1 93 ? 4.065 -6.639 -11.535 1.00 86.81 93 SER A CA 1
ATOM 749 C C . SER A 1 93 ? 4.642 -5.864 -12.719 1.00 86.81 93 SER A C 1
ATOM 751 O O . SER A 1 93 ? 5.268 -6.460 -13.595 1.00 86.81 93 SER A O 1
ATOM 753 N N . PHE A 1 94 ? 4.493 -4.537 -12.723 1.00 89.12 94 PHE A N 1
ATOM 754 C CA . PHE A 1 94 ? 5.087 -3.680 -13.745 1.00 89.12 94 PHE A CA 1
ATOM 755 C C . PHE A 1 94 ? 6.619 -3.713 -13.712 1.00 89.12 94 PHE A C 1
ATOM 757 O O . PHE A 1 94 ? 7.247 -3.803 -14.764 1.00 89.12 94 PHE A O 1
ATOM 764 N N . TYR A 1 95 ? 7.227 -3.696 -12.523 1.00 87.44 95 TYR A N 1
ATOM 765 C CA . TYR A 1 95 ? 8.678 -3.817 -12.376 1.00 87.44 95 TYR A CA 1
ATOM 766 C C . TYR A 1 95 ? 9.206 -5.134 -12.961 1.00 87.44 95 TYR A C 1
ATOM 768 O O . TYR A 1 95 ? 10.138 -5.121 -13.762 1.00 87.44 95 TYR A O 1
ATOM 776 N N . ASN A 1 96 ? 8.572 -6.261 -12.627 1.00 86.31 96 ASN A N 1
ATOM 777 C CA . ASN A 1 96 ? 8.958 -7.569 -13.164 1.00 86.31 96 ASN A CA 1
ATOM 778 C C . ASN A 1 96 ? 8.784 -7.638 -14.686 1.00 86.31 96 ASN A C 1
ATOM 780 O O . ASN A 1 96 ? 9.637 -8.181 -15.387 1.00 86.31 96 ASN A O 1
ATOM 784 N N . PHE A 1 97 ? 7.702 -7.049 -15.203 1.00 87.25 97 PHE A N 1
ATOM 785 C CA . PHE A 1 97 ? 7.479 -6.925 -16.639 1.00 87.25 97 PHE A CA 1
ATOM 786 C C . PHE A 1 97 ? 8.598 -6.118 -17.314 1.00 87.25 97 PHE A C 1
ATOM 788 O O . PHE A 1 97 ? 9.198 -6.592 -18.275 1.00 87.25 97 PHE A O 1
ATOM 795 N N . PHE A 1 98 ? 8.933 -4.940 -16.780 1.00 86.06 98 PHE A N 1
ATOM 796 C CA . PHE A 1 98 ? 10.031 -4.113 -17.284 1.00 86.06 98 PHE A CA 1
ATOM 797 C C . PHE A 1 98 ? 11.374 -4.854 -17.258 1.00 86.06 98 PHE A C 1
ATOM 799 O O . PHE A 1 98 ? 12.106 -4.818 -18.244 1.00 86.06 98 PHE A O 1
ATOM 806 N N . LEU A 1 99 ? 11.686 -5.552 -16.162 1.00 85.62 99 LEU A N 1
ATOM 807 C CA . LEU A 1 99 ? 12.941 -6.287 -16.007 1.00 85.62 99 LEU A CA 1
ATOM 808 C C . LEU A 1 99 ? 13.098 -7.393 -17.061 1.00 85.62 99 LEU A C 1
ATOM 810 O O . LEU A 1 99 ? 14.193 -7.574 -17.590 1.00 85.62 99 LEU A O 1
ATOM 814 N N . SER A 1 100 ? 12.008 -8.093 -17.397 1.00 82.75 100 SER A N 1
ATOM 815 C CA . SER A 1 100 ? 12.013 -9.089 -18.476 1.00 82.75 100 SER A CA 1
ATOM 816 C C . SER A 1 100 ? 12.389 -8.453 -19.813 1.00 82.75 100 SER A C 1
ATOM 818 O O . SER A 1 100 ? 13.317 -8.917 -20.464 1.00 82.75 100 SER A O 1
ATOM 820 N N . PHE A 1 101 ? 11.730 -7.351 -20.186 1.00 84.38 101 PHE A N 1
ATOM 821 C CA . PHE A 1 101 ? 12.030 -6.645 -21.436 1.00 84.38 101 PHE A CA 1
ATOM 822 C C . PHE A 1 101 ? 13.444 -6.073 -21.464 1.00 84.38 101 PHE A C 1
ATOM 824 O O . PHE A 1 101 ? 14.101 -6.120 -22.500 1.00 84.38 101 PHE A O 1
ATOM 831 N N . TYR A 1 102 ? 13.919 -5.528 -20.341 1.00 82.75 102 TYR A N 1
ATOM 832 C CA . TYR A 1 102 ? 15.274 -5.000 -20.254 1.00 82.75 102 TYR A CA 1
ATOM 833 C C . TYR A 1 102 ? 16.308 -6.085 -20.545 1.00 82.75 102 TYR A C 1
ATOM 835 O O . TYR A 1 102 ? 17.215 -5.838 -21.334 1.00 82.75 102 TYR A O 1
ATOM 843 N N . ARG A 1 103 ? 16.157 -7.277 -19.954 1.00 80.75 103 ARG A N 1
ATOM 844 C CA . ARG A 1 103 ? 17.060 -8.402 -20.216 1.00 80.75 103 ARG A CA 1
ATOM 845 C C . ARG A 1 103 ? 17.054 -8.773 -21.697 1.00 80.75 103 ARG A C 1
ATOM 847 O O . ARG A 1 103 ? 18.119 -8.810 -22.298 1.00 80.75 103 ARG A O 1
ATOM 854 N N . ASP A 1 104 ? 15.873 -8.957 -22.281 1.00 79.56 104 ASP A N 1
ATOM 855 C CA . ASP A 1 104 ? 15.743 -9.392 -23.674 1.00 79.56 104 ASP A CA 1
ATOM 856 C C . ASP A 1 104 ? 16.339 -8.356 -24.654 1.00 79.56 104 ASP A C 1
ATOM 858 O O . ASP A 1 104 ? 17.035 -8.709 -25.605 1.00 79.56 104 ASP A O 1
ATOM 862 N N . ILE A 1 105 ? 16.127 -7.057 -24.403 1.00 80.44 105 ILE A N 1
ATOM 863 C CA . ILE A 1 105 ? 16.695 -5.970 -25.220 1.00 80.44 105 ILE A CA 1
ATOM 864 C C . ILE A 1 105 ? 18.204 -5.839 -25.001 1.00 80.44 105 ILE A C 1
ATOM 866 O O . ILE A 1 105 ? 18.944 -5.625 -25.959 1.00 80.44 105 ILE A O 1
ATOM 870 N N . TYR A 1 106 ? 18.671 -5.939 -23.757 1.00 79.75 106 TYR A N 1
ATOM 871 C CA . TYR A 1 106 ? 20.091 -5.841 -23.440 1.00 79.75 106 TYR A CA 1
ATOM 872 C C . TYR A 1 106 ? 20.877 -6.990 -24.079 1.00 79.75 106 TYR A C 1
ATOM 874 O O . TYR A 1 106 ? 21.884 -6.735 -24.732 1.00 79.75 106 TYR A O 1
ATOM 882 N N . GLU A 1 107 ? 20.384 -8.227 -23.968 1.00 78.25 107 GLU A N 1
ATOM 883 C CA . GLU A 1 107 ? 20.965 -9.406 -24.624 1.00 78.25 107 GLU A CA 1
ATOM 884 C C . GLU A 1 107 ? 20.959 -9.263 -26.154 1.00 78.25 107 GLU A C 1
ATOM 886 O O . GLU A 1 107 ? 21.966 -9.543 -26.810 1.00 78.25 107 GLU A O 1
ATOM 891 N N . LEU A 1 108 ? 19.871 -8.748 -26.739 1.00 76.69 108 LEU A N 1
ATOM 892 C CA . LEU A 1 108 ? 19.806 -8.474 -28.175 1.00 76.69 108 LEU A CA 1
ATOM 893 C C . LEU A 1 108 ? 20.847 -7.432 -28.614 1.00 76.69 108 LEU A C 1
ATOM 895 O O . LEU A 1 108 ? 21.574 -7.659 -29.574 1.00 76.69 108 LEU A O 1
ATOM 899 N N . ILE A 1 109 ? 20.952 -6.297 -27.920 1.00 77.38 109 ILE A N 1
ATOM 900 C CA . ILE A 1 109 ? 21.938 -5.258 -28.257 1.00 77.38 109 ILE A CA 1
ATOM 901 C C . ILE A 1 109 ? 23.364 -5.793 -28.083 1.00 77.38 109 ILE A C 1
ATOM 903 O O . ILE A 1 109 ? 24.221 -5.532 -28.924 1.00 77.38 109 ILE A O 1
ATOM 907 N N . HIS A 1 110 ? 23.622 -6.556 -27.020 1.00 75.38 110 HIS A N 1
ATOM 908 C CA . HIS A 1 110 ? 24.945 -7.117 -26.762 1.00 75.38 110 HIS A CA 1
ATOM 909 C C . HIS A 1 110 ? 25.349 -8.132 -27.839 1.00 75.38 110 HIS A C 1
ATOM 911 O O . HIS A 1 110 ? 26.454 -8.046 -28.365 1.00 75.38 110 HIS A O 1
ATOM 917 N N . SER A 1 111 ? 24.439 -9.029 -28.233 1.00 72.44 111 SER A N 1
ATOM 918 C CA . SER A 1 111 ? 24.692 -9.990 -29.318 1.00 72.44 111 SER A CA 1
ATOM 919 C C . SER A 1 111 ? 24.928 -9.308 -30.671 1.00 72.44 111 SER A C 1
ATOM 921 O O . SER A 1 111 ? 25.799 -9.729 -31.426 1.00 72.44 111 SER A O 1
ATOM 923 N N . LEU A 1 112 ? 24.220 -8.213 -30.972 1.00 72.38 112 LEU A N 1
ATOM 924 C CA . LEU A 1 112 ? 24.465 -7.421 -32.183 1.00 72.38 112 LEU A CA 1
ATOM 925 C C . LEU A 1 112 ? 25.840 -6.739 -32.171 1.00 72.38 112 LEU A C 1
ATOM 927 O O . LEU A 1 112 ? 26.501 -6.694 -33.208 1.00 72.38 112 LEU A O 1
ATOM 931 N N . ASN A 1 113 ? 26.284 -6.243 -31.014 1.00 70.12 113 ASN A N 1
ATOM 932 C CA . ASN A 1 113 ? 27.618 -5.659 -30.872 1.00 70.12 113 ASN A CA 1
ATOM 933 C C . ASN A 1 113 ? 28.720 -6.722 -31.003 1.00 70.12 113 ASN A C 1
ATOM 935 O O . ASN A 1 113 ? 29.698 -6.483 -31.699 1.00 70.12 113 ASN A O 1
ATOM 939 N N . GLU A 1 114 ? 28.541 -7.916 -30.431 1.00 68.56 114 GLU A N 1
ATOM 940 C CA . GLU A 1 114 ? 29.498 -9.025 -30.589 1.00 68.56 114 GLU A CA 1
ATOM 941 C C . GLU A 1 114 ? 29.637 -9.467 -32.055 1.00 68.56 114 GLU A C 1
ATOM 943 O O . GLU A 1 114 ? 30.751 -9.651 -32.543 1.00 68.56 114 GLU A O 1
ATOM 948 N N . ILE A 1 115 ? 28.525 -9.558 -32.793 1.00 61.03 115 ILE A N 1
ATOM 949 C CA . ILE A 1 115 ? 28.534 -9.866 -34.234 1.00 61.03 115 ILE A CA 1
ATOM 950 C C . ILE A 1 115 ? 29.223 -8.747 -35.036 1.00 61.03 115 ILE A C 1
ATOM 952 O O . ILE A 1 115 ? 29.921 -9.020 -36.014 1.00 61.03 115 ILE A O 1
ATOM 956 N N . SER A 1 116 ? 29.038 -7.484 -34.645 1.00 59.31 116 SER A N 1
ATOM 957 C CA . SER A 1 116 ? 29.723 -6.340 -35.261 1.00 59.31 116 SER A CA 1
ATOM 958 C C . SER A 1 116 ? 31.238 -6.401 -35.038 1.00 59.31 116 SER A C 1
ATOM 960 O O . SER A 1 116 ? 32.002 -6.270 -35.995 1.00 59.31 116 SER A O 1
ATOM 962 N N . ASP A 1 117 ? 31.669 -6.669 -33.806 1.00 57.34 117 ASP A N 1
ATOM 963 C CA . ASP A 1 117 ? 33.083 -6.732 -33.422 1.00 57.34 117 ASP A CA 1
ATOM 964 C C . ASP A 1 117 ? 33.815 -7.927 -34.073 1.00 57.34 117 ASP A C 1
ATOM 966 O O . ASP A 1 117 ? 34.995 -7.829 -34.431 1.00 57.34 117 ASP A O 1
ATOM 970 N N . GLU A 1 118 ? 33.133 -9.062 -34.278 1.00 59.50 118 GLU A N 1
ATOM 971 C CA . GLU A 1 118 ? 33.676 -10.202 -35.034 1.00 59.50 118 GLU A CA 1
ATOM 972 C C . GLU A 1 118 ? 33.790 -9.914 -36.540 1.00 59.50 118 GLU A C 1
ATOM 974 O O . GLU A 1 118 ? 34.778 -10.303 -37.173 1.00 59.50 118 GLU A O 1
ATOM 979 N N . ASN A 1 119 ? 32.829 -9.191 -37.121 1.00 55.06 119 ASN A N 1
ATOM 980 C CA . ASN A 1 119 ? 32.872 -8.797 -38.530 1.00 55.06 119 ASN A CA 1
ATOM 981 C C . ASN A 1 119 ? 33.949 -7.735 -38.812 1.00 55.06 119 ASN A C 1
ATOM 983 O O . ASN A 1 119 ? 34.600 -7.804 -39.855 1.00 55.06 119 ASN A O 1
ATOM 987 N N . GLU A 1 120 ? 34.209 -6.806 -37.885 1.00 53.41 120 GLU A N 1
ATOM 988 C CA . GLU A 1 120 ? 35.341 -5.870 -37.991 1.00 53.41 120 GLU A CA 1
ATOM 989 C C . GLU A 1 120 ? 36.702 -6.577 -37.872 1.00 53.41 120 GLU A C 1
ATOM 991 O O . GLU A 1 120 ? 37.649 -6.218 -38.576 1.00 53.41 120 GLU A O 1
ATOM 996 N N . LYS A 1 121 ? 36.811 -7.633 -37.053 1.00 53.16 121 LYS A N 1
ATOM 997 C CA . LYS A 1 121 ? 38.025 -8.469 -36.991 1.00 53.16 121 LYS A CA 1
ATOM 998 C C . LYS 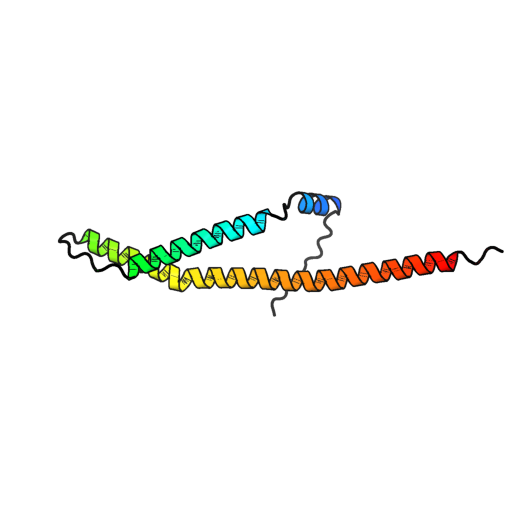A 1 121 ? 38.246 -9.302 -38.256 1.00 53.16 121 LYS A C 1
ATOM 1000 O O . LYS A 1 121 ? 39.385 -9.408 -38.709 1.00 53.16 121 LYS A O 1
ATOM 1005 N N . ASN A 1 122 ? 37.188 -9.871 -38.833 1.00 50.59 122 ASN A N 1
ATOM 1006 C CA . ASN A 1 122 ? 37.281 -10.702 -40.040 1.00 50.59 122 ASN A CA 1
ATOM 1007 C C . ASN A 1 122 ? 37.408 -9.880 -41.336 1.00 50.59 122 ASN A C 1
ATOM 1009 O O . ASN A 1 122 ? 37.971 -10.371 -42.311 1.00 50.59 122 ASN A O 1
ATOM 1013 N N . GLY A 1 123 ? 36.956 -8.622 -41.348 1.00 44.38 123 GLY A N 1
ATOM 1014 C CA . GLY A 1 123 ? 37.119 -7.692 -42.474 1.00 44.38 123 GLY A CA 1
ATOM 1015 C C . GLY A 1 123 ? 38.530 -7.107 -42.640 1.00 44.38 123 GLY A C 1
ATOM 1016 O O . GLY A 1 123 ? 38.763 -6.353 -43.580 1.00 44.38 123 GLY A O 1
ATOM 1017 N N . SER A 1 124 ? 39.475 -7.444 -41.754 1.00 46.53 124 SER A N 1
ATOM 1018 C CA . SER A 1 124 ? 40.858 -6.935 -41.762 1.00 46.53 124 SER A CA 1
ATOM 1019 C C . SER A 1 124 ? 41.879 -7.895 -42.409 1.00 46.53 124 SER A C 1
ATOM 1021 O O . SER A 1 124 ? 43.083 -7.669 -42.314 1.00 46.53 124 SER A O 1
ATOM 1023 N N . ILE A 1 125 ? 41.433 -8.981 -43.061 1.00 49.28 125 ILE A N 1
ATOM 1024 C CA . ILE A 1 125 ? 42.340 -9.982 -43.668 1.00 49.28 125 ILE A CA 1
ATOM 1025 C C . ILE A 1 125 ? 42.574 -9.784 -45.181 1.00 49.28 125 ILE A C 1
ATOM 1027 O O . ILE A 1 125 ? 43.515 -10.360 -45.714 1.00 49.28 125 ILE A O 1
ATOM 1031 N N . ASP A 1 126 ? 41.865 -8.887 -45.871 1.00 47.41 126 ASP A N 1
ATOM 1032 C CA . ASP A 1 126 ? 42.122 -8.628 -47.299 1.00 47.41 126 ASP A CA 1
ATOM 1033 C C . ASP A 1 126 ? 42.888 -7.316 -47.516 1.00 47.41 126 ASP A C 1
ATOM 1035 O O . ASP A 1 126 ? 42.326 -6.295 -47.904 1.00 47.41 126 ASP A O 1
ATOM 1039 N N . ASN A 1 127 ? 44.193 -7.348 -47.239 1.00 44.09 127 ASN A N 1
ATOM 1040 C CA . ASN A 1 127 ? 45.204 -6.504 -47.889 1.00 44.09 127 ASN A CA 1
ATOM 1041 C C . ASN A 1 127 ? 46.589 -7.148 -47.703 1.00 44.09 127 ASN A C 1
ATOM 1043 O O . ASN A 1 127 ? 47.394 -6.714 -46.874 1.00 44.09 127 ASN A O 1
ATOM 1047 N N . LEU A 1 128 ? 46.846 -8.201 -48.482 1.00 37.72 128 LEU A N 1
ATOM 1048 C CA . LEU A 1 128 ? 48.179 -8.714 -48.807 1.00 37.72 128 LEU A CA 1
ATOM 1049 C C . LEU A 1 128 ? 48.276 -8.919 -50.319 1.00 37.72 128 LEU A C 1
ATOM 1051 O O . LEU A 1 128 ? 47.365 -9.571 -50.876 1.00 37.72 128 LEU A O 1
#